Protein AF-E6LGF1-F1 (afdb_monomer_lite)

Organism: Enterococcus italicus (strain DSM 15952 / CCUG 50447 / LMG 22039 / TP 1.5) (NCBI:txid888064)

Sequence (124 aa):
MMKVVFQELMEQDVLYLLALLCLAMFVDLVSGIVAAKITHEFTSKIGINGILRKVSSLLLLLFFLPVSLLIPLKAGIGLLYAFYVSYLFMEIHSILENYQKMGFDTKRMKAFIKSIQDYLKKGR

Structure (mmCIF, N/CA/C/O backbone):
data_AF-E6LGF1-F1
#
_entry.id   AF-E6LGF1-F1
#
loop_
_atom_site.group_PDB
_atom_site.id
_atom_site.type_symbol
_atom_site.label_atom_id
_atom_site.label_alt_id
_atom_site.label_comp_id
_atom_site.label_asym_id
_atom_site.label_entity_id
_atom_site.label_seq_id
_atom_site.pdbx_PDB_ins_code
_atom_site.Cartn_x
_atom_site.Cartn_y
_atom_site.Cartn_z
_atom_site.occupancy
_atom_site.B_iso_or_equiv
_atom_site.auth_seq_id
_atom_site.auth_comp_id
_atom_site.auth_asym_id
_atom_site.auth_atom_id
_atom_site.pdbx_PDB_model_num
ATOM 1 N N . MET A 1 1 ? 0.391 0.133 31.150 1.00 60.25 1 MET A N 1
ATOM 2 C CA . MET A 1 1 ? -0.362 0.833 30.087 1.00 60.25 1 MET A CA 1
ATOM 3 C C . MET A 1 1 ? 0.161 0.491 28.693 1.00 60.25 1 MET A C 1
ATOM 5 O O . MET A 1 1 ? -0.529 -0.226 27.993 1.00 60.25 1 MET A O 1
ATOM 9 N N . MET A 1 2 ? 1.395 0.856 28.315 1.00 70.38 2 MET A N 1
ATOM 10 C CA . MET A 1 2 ? 1.934 0.576 26.965 1.00 70.38 2 MET A CA 1
ATOM 11 C C . MET A 1 2 ? 1.980 -0.919 26.578 1.00 70.38 2 MET A C 1
ATOM 13 O O . MET A 1 2 ? 1.653 -1.265 25.451 1.00 70.38 2 MET A O 1
ATOM 17 N N . LYS A 1 3 ? 2.303 -1.820 27.521 1.00 71.06 3 LYS A N 1
ATOM 18 C CA . LYS A 1 3 ? 2.244 -3.279 27.286 1.00 71.06 3 LYS A CA 1
ATOM 19 C C . LYS A 1 3 ? 0.821 -3.809 27.065 1.00 71.06 3 LYS A C 1
ATOM 21 O O . LYS A 1 3 ? 0.648 -4.736 26.292 1.00 71.06 3 LYS A O 1
ATOM 26 N N . VAL A 1 4 ? -0.172 -3.217 27.730 1.00 72.94 4 VAL A N 1
ATOM 27 C CA . VAL A 1 4 ? -1.583 -3.631 27.620 1.00 72.94 4 VAL A CA 1
ATOM 28 C C . VAL A 1 4 ? -2.129 -3.232 26.251 1.00 72.94 4 VAL A C 1
ATOM 30 O O . VAL A 1 4 ? -2.663 -4.072 25.545 1.00 72.94 4 VAL A O 1
ATOM 33 N N . VAL A 1 5 ? -1.856 -1.994 25.825 1.00 73.81 5 VAL A N 1
ATOM 34 C CA . VAL A 1 5 ? -2.204 -1.496 24.484 1.00 73.81 5 VAL A CA 1
ATOM 35 C C . VAL A 1 5 ? -1.559 -2.347 23.385 1.00 73.81 5 VAL A C 1
ATOM 37 O O . VAL A 1 5 ? -2.205 -2.684 22.399 1.00 73.81 5 VAL A O 1
ATOM 40 N N . PHE A 1 6 ? -0.286 -2.721 23.551 1.00 73.19 6 PHE A N 1
ATOM 41 C CA . PHE A 1 6 ? 0.399 -3.571 22.577 1.00 73.19 6 PHE A CA 1
ATOM 42 C C . PHE A 1 6 ? -0.220 -4.972 22.496 1.00 73.19 6 PHE A C 1
ATOM 44 O O . PHE A 1 6 ? -0.377 -5.504 21.404 1.00 73.19 6 PHE A O 1
ATOM 51 N N . GLN A 1 7 ? -0.614 -5.556 23.629 1.00 73.19 7 GLN A N 1
ATOM 52 C CA . GLN A 1 7 ? -1.288 -6.853 23.652 1.00 73.19 7 GLN A CA 1
ATOM 53 C C . GLN A 1 7 ? -2.654 -6.795 22.948 1.00 73.19 7 GLN A C 1
ATOM 55 O O . GLN A 1 7 ? -2.925 -7.620 22.083 1.00 73.19 7 GLN A O 1
ATOM 60 N N . GLU A 1 8 ? -3.461 -5.769 23.234 1.00 74.75 8 GLU A N 1
ATOM 61 C CA . GLU A 1 8 ? -4.763 -5.554 22.585 1.00 74.75 8 GLU A CA 1
ATOM 62 C C . GLU A 1 8 ? -4.652 -5.350 21.069 1.00 74.75 8 GLU A C 1
ATOM 64 O O . GLU A 1 8 ? -5.547 -5.758 20.333 1.00 74.75 8 GLU A O 1
ATOM 69 N N . LEU A 1 9 ? -3.561 -4.734 20.596 1.00 74.81 9 LEU A N 1
ATOM 70 C CA . LEU A 1 9 ? -3.247 -4.603 19.170 1.00 74.81 9 LEU A CA 1
ATOM 71 C C . LEU A 1 9 ? -2.938 -5.960 18.537 1.00 74.81 9 L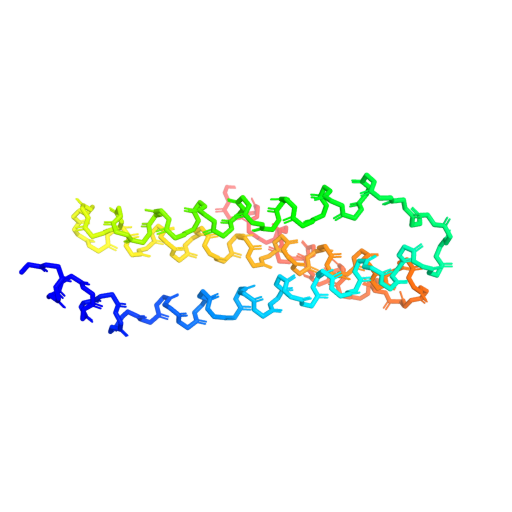EU A C 1
ATOM 73 O O . LEU A 1 9 ? -3.465 -6.259 17.470 1.00 74.81 9 LEU A O 1
ATOM 77 N N . MET A 1 10 ? -2.098 -6.769 19.191 1.00 73.44 10 MET A N 1
ATOM 78 C CA . MET A 1 10 ? -1.651 -8.074 18.686 1.00 73.44 10 MET A CA 1
ATOM 79 C C . MET A 1 10 ? -2.785 -9.100 18.565 1.00 73.44 10 MET A C 1
ATOM 81 O O . MET A 1 10 ? -2.681 -10.024 17.763 1.00 73.44 10 MET A O 1
ATOM 85 N N . GLU A 1 11 ? -3.865 -8.924 19.322 1.00 74.62 11 GLU A N 1
ATOM 86 C CA . GLU A 1 11 ? -5.069 -9.759 19.255 1.00 74.62 11 GLU A CA 1
ATOM 87 C C . GLU A 1 11 ? -6.038 -9.340 18.133 1.00 74.62 11 GLU A C 1
ATOM 89 O O . GLU A 1 11 ? -7.015 -10.041 17.874 1.00 74.62 11 GLU A O 1
ATOM 94 N N . GLN A 1 12 ? -5.796 -8.219 17.438 1.00 76.06 12 GLN A N 1
ATOM 95 C CA . GLN A 1 12 ? -6.683 -7.767 16.365 1.00 76.06 12 GLN A CA 1
ATOM 96 C C . GLN A 1 12 ? -6.439 -8.530 15.062 1.00 76.06 12 GLN A C 1
ATOM 98 O O . GLN A 1 12 ? -5.366 -8.439 14.459 1.00 76.06 12 GLN A O 1
ATOM 103 N N . ASP A 1 13 ? -7.503 -9.119 14.519 1.00 84.94 13 ASP A N 1
ATOM 104 C CA . ASP A 1 13 ? -7.499 -9.746 13.191 1.00 84.94 13 ASP A CA 1
ATOM 105 C C . ASP A 1 13 ? -7.049 -8.786 12.068 1.00 84.94 13 ASP A C 1
ATOM 107 O O . ASP A 1 13 ? -6.514 -9.201 11.037 1.00 84.94 13 ASP A O 1
ATOM 111 N N . VAL A 1 14 ? -7.199 -7.473 12.282 1.00 87.56 14 VAL A N 1
ATOM 112 C CA . VAL A 1 14 ? -6.786 -6.429 11.334 1.00 87.56 14 VAL A CA 1
ATOM 113 C C . VAL A 1 14 ? -5.273 -6.433 11.069 1.00 87.56 14 VAL A C 1
ATOM 115 O O . VAL A 1 14 ? -4.833 -5.971 10.015 1.00 87.56 14 VAL A O 1
ATOM 118 N N . LEU A 1 15 ? -4.464 -6.998 11.974 1.00 90.12 15 LEU A N 1
ATOM 119 C CA . LEU A 1 15 ? -3.026 -7.156 11.764 1.00 90.12 15 LEU A CA 1
ATOM 120 C C . LEU A 1 15 ? -2.695 -8.203 10.698 1.00 90.12 15 LEU A C 1
ATOM 122 O O . LEU A 1 15 ? -1.703 -8.035 9.990 1.00 90.12 15 LEU A O 1
ATOM 126 N N . TYR A 1 16 ? -3.527 -9.234 10.512 1.00 91.94 16 TYR A N 1
ATOM 127 C CA . TYR A 1 16 ? -3.354 -10.163 9.389 1.00 91.94 16 TYR A CA 1
ATOM 128 C C . TYR A 1 16 ? -3.551 -9.446 8.053 1.00 91.94 16 TYR A C 1
ATOM 130 O O . TYR A 1 16 ? -2.802 -9.675 7.101 1.00 91.94 16 TYR A O 1
ATOM 138 N N . LEU A 1 17 ? -4.513 -8.521 7.993 1.00 93.50 17 LEU A N 1
ATOM 139 C CA . LEU A 1 17 ? -4.726 -7.685 6.817 1.00 93.50 17 LEU A CA 1
ATOM 140 C C . LEU A 1 17 ? -3.560 -6.708 6.597 1.00 93.50 17 LEU A C 1
ATOM 142 O O . LEU A 1 17 ? -3.133 -6.528 5.458 1.00 93.50 17 LEU A O 1
ATOM 146 N N . LEU A 1 18 ? -2.998 -6.128 7.663 1.00 94.62 18 LEU A N 1
ATOM 147 C CA . LEU A 1 18 ? -1.781 -5.316 7.566 1.00 94.62 18 LEU A CA 1
ATOM 148 C C . LEU A 1 18 ? -0.589 -6.131 7.051 1.00 94.62 18 LEU A C 1
ATOM 150 O O . LEU A 1 18 ? 0.150 -5.653 6.197 1.00 94.62 18 LEU A O 1
ATOM 154 N N . ALA A 1 19 ? -0.412 -7.367 7.523 1.00 94.12 19 ALA A N 1
ATOM 155 C CA . ALA A 1 19 ? 0.650 -8.253 7.053 1.00 94.12 19 ALA A CA 1
ATOM 156 C C . ALA A 1 19 ? 0.492 -8.593 5.561 1.00 94.12 19 ALA A C 1
ATOM 158 O O . ALA A 1 19 ? 1.460 -8.508 4.801 1.00 94.12 19 ALA A O 1
ATOM 159 N N . LEU A 1 20 ? -0.733 -8.903 5.120 1.00 95.69 20 LEU A N 1
ATOM 160 C CA . LEU A 1 20 ? -1.054 -9.106 3.704 1.00 95.69 20 LEU A CA 1
ATOM 161 C C . LEU A 1 20 ? -0.763 -7.851 2.870 1.00 95.69 20 LEU A C 1
ATOM 163 O O . LEU A 1 20 ? -0.210 -7.944 1.775 1.00 95.69 20 LEU A O 1
ATOM 167 N N . LEU A 1 21 ? -1.100 -6.675 3.397 1.00 96.12 21 LEU A N 1
ATOM 168 C CA . LEU A 1 21 ? -0.823 -5.400 2.751 1.00 96.12 21 LEU A CA 1
ATOM 169 C C . LEU A 1 21 ? 0.682 -5.137 2.630 1.00 96.12 21 LEU A C 1
ATOM 171 O O . LEU A 1 21 ? 1.146 -4.789 1.549 1.00 96.12 21 LEU A O 1
ATOM 175 N N . CYS A 1 22 ? 1.461 -5.381 3.685 1.00 96.19 22 CYS A N 1
ATOM 176 C CA . CYS A 1 22 ? 2.922 -5.300 3.641 1.00 96.19 22 CYS A CA 1
ATOM 177 C C . CYS A 1 22 ? 3.512 -6.236 2.577 1.00 96.19 22 CYS A C 1
ATOM 179 O O . CYS A 1 22 ? 4.410 -5.836 1.833 1.00 96.19 22 CYS A O 1
ATOM 181 N N . LEU A 1 23 ? 2.986 -7.461 2.461 1.00 97.12 23 LEU A N 1
ATOM 182 C CA . LEU A 1 23 ? 3.395 -8.401 1.419 1.00 97.12 23 LEU A CA 1
ATOM 183 C C . LEU A 1 23 ? 3.070 -7.863 0.017 1.00 97.12 23 LEU A C 1
ATOM 185 O O . LEU A 1 23 ? 3.935 -7.886 -0.857 1.00 97.12 23 LEU A O 1
ATOM 189 N N . ALA A 1 24 ? 1.864 -7.329 -0.196 1.00 96.94 24 ALA A N 1
ATOM 190 C CA . ALA A 1 24 ? 1.481 -6.716 -1.468 1.00 96.94 24 ALA A CA 1
ATOM 191 C C . ALA A 1 24 ? 2.389 -5.524 -1.820 1.00 96.94 24 ALA A C 1
ATOM 193 O O . ALA A 1 24 ? 2.900 -5.448 -2.933 1.00 96.94 24 ALA A O 1
ATOM 194 N N . MET A 1 25 ? 2.682 -4.648 -0.857 1.00 96.38 25 MET A N 1
ATOM 195 C CA . MET A 1 25 ? 3.594 -3.514 -1.040 1.00 96.38 25 MET A CA 1
ATOM 196 C C . MET A 1 25 ? 5.014 -3.954 -1.408 1.00 96.38 25 MET A C 1
ATOM 198 O O . MET A 1 25 ? 5.671 -3.303 -2.224 1.00 96.38 25 MET A O 1
ATOM 202 N N . PHE A 1 26 ? 5.493 -5.057 -0.826 1.00 95.62 26 PHE A N 1
ATOM 203 C CA . PHE A 1 26 ? 6.788 -5.638 -1.167 1.00 95.62 26 PHE A CA 1
ATOM 204 C C . PHE A 1 26 ? 6.802 -6.176 -2.603 1.00 95.62 26 PHE A C 1
ATOM 206 O O . PHE A 1 26 ? 7.718 -5.868 -3.368 1.00 95.62 26 PHE A O 1
ATOM 213 N N . VAL A 1 27 ? 5.761 -6.915 -3.002 1.00 96.69 27 VAL A N 1
ATOM 214 C CA . VAL A 1 27 ? 5.598 -7.394 -4.384 1.00 96.69 27 VAL A CA 1
ATOM 215 C C . VAL A 1 27 ? 5.499 -6.221 -5.365 1.00 96.69 27 VAL A C 1
ATOM 217 O O . VAL A 1 27 ? 6.124 -6.263 -6.426 1.00 96.69 27 VAL A O 1
ATOM 220 N N . ASP A 1 28 ? 4.786 -5.146 -5.020 1.00 96.00 28 ASP A N 1
ATOM 221 C CA . ASP A 1 28 ? 4.718 -3.934 -5.844 1.00 96.00 28 ASP A CA 1
ATOM 222 C C . ASP A 1 28 ? 6.090 -3.281 -6.013 1.00 96.00 28 ASP A C 1
ATOM 224 O O . ASP A 1 28 ? 6.471 -2.922 -7.123 1.00 96.00 28 ASP A O 1
ATOM 228 N N . LEU A 1 29 ? 6.870 -3.166 -4.935 1.00 94.38 29 LEU A N 1
ATOM 229 C CA . LEU A 1 29 ? 8.206 -2.581 -5.000 1.00 94.38 29 LEU A CA 1
ATOM 230 C C . LEU A 1 29 ? 9.134 -3.403 -5.904 1.00 94.38 29 LEU A C 1
ATOM 232 O O . LEU A 1 29 ? 9.792 -2.848 -6.786 1.00 94.38 29 LEU A O 1
ATOM 236 N N . VAL A 1 30 ? 9.172 -4.724 -5.709 1.00 94.62 30 VAL A N 1
ATOM 237 C CA . VAL A 1 30 ? 10.002 -5.626 -6.518 1.00 94.62 30 VAL A CA 1
ATOM 238 C C . VAL A 1 30 ? 9.562 -5.588 -7.980 1.00 94.62 30 VAL A C 1
ATOM 240 O O . VAL A 1 30 ? 10.397 -5.405 -8.869 1.00 94.62 30 VAL A O 1
ATOM 243 N N . SER A 1 31 ? 8.257 -5.701 -8.241 1.00 94.69 31 SER A N 1
ATOM 244 C CA . SER A 1 31 ? 7.723 -5.652 -9.603 1.00 94.69 31 SER A CA 1
ATOM 245 C C . SER A 1 31 ? 7.966 -4.294 -10.267 1.00 94.69 31 SER A C 1
ATOM 247 O O . SER A 1 31 ? 8.342 -4.255 -11.434 1.00 94.69 31 SER A O 1
ATOM 249 N N . GLY A 1 32 ? 7.867 -3.183 -9.539 1.00 93.50 32 GLY A N 1
ATOM 250 C CA . GLY A 1 32 ? 8.160 -1.846 -10.056 1.00 93.50 32 GLY A CA 1
ATOM 251 C C . GLY A 1 32 ? 9.622 -1.674 -10.462 1.00 93.50 32 GLY A C 1
ATOM 252 O O . GLY A 1 32 ? 9.907 -1.133 -11.531 1.00 93.50 32 GLY A O 1
ATOM 253 N N . ILE A 1 33 ? 10.558 -2.194 -9.660 1.00 92.31 33 ILE A N 1
ATOM 254 C CA . ILE A 1 33 ? 11.992 -2.179 -9.992 1.00 92.31 33 ILE A CA 1
ATOM 255 C C . ILE A 1 33 ? 12.266 -3.025 -11.238 1.00 92.31 33 ILE A C 1
ATOM 257 O O . ILE A 1 33 ? 12.989 -2.584 -12.132 1.00 92.31 33 ILE A O 1
ATOM 261 N N . VAL A 1 34 ? 11.699 -4.231 -11.317 1.00 93.25 34 VAL A N 1
ATOM 262 C CA . VAL A 1 34 ? 11.870 -5.116 -12.480 1.00 93.25 34 VAL A CA 1
ATOM 263 C C . VAL A 1 34 ? 11.270 -4.486 -13.739 1.00 93.25 34 VAL A C 1
ATOM 265 O O . VAL A 1 34 ? 11.930 -4.458 -14.774 1.00 93.25 34 VAL A O 1
ATOM 268 N N . ALA A 1 35 ? 10.067 -3.915 -13.647 1.00 93.88 35 ALA A N 1
ATOM 269 C CA . ALA A 1 35 ? 9.402 -3.255 -14.763 1.00 93.88 35 ALA A CA 1
ATOM 270 C C . ALA A 1 35 ? 10.234 -2.081 -15.289 1.00 93.88 35 ALA A C 1
ATOM 272 O O . ALA A 1 35 ? 10.495 -2.016 -16.483 1.00 93.88 35 ALA A O 1
ATOM 273 N N . ALA A 1 36 ? 10.726 -1.211 -14.402 1.00 92.31 36 ALA A N 1
ATOM 274 C CA . ALA A 1 36 ? 11.567 -0.076 -14.780 1.00 92.31 36 ALA A CA 1
ATOM 275 C C . ALA A 1 36 ? 12.911 -0.496 -15.403 1.00 92.31 36 ALA A C 1
ATOM 277 O O . ALA A 1 36 ? 13.449 0.219 -16.248 1.00 92.31 36 ALA A O 1
ATOM 278 N N . LYS A 1 37 ? 13.462 -1.655 -15.010 1.00 91.06 37 LYS A N 1
ATOM 279 C CA . LYS A 1 37 ? 14.646 -2.231 -15.667 1.00 91.06 37 LYS A CA 1
ATOM 280 C C . LYS A 1 37 ? 14.329 -2.727 -17.078 1.00 91.06 37 LYS A C 1
ATOM 282 O O . LYS A 1 37 ? 15.120 -2.473 -17.978 1.00 91.06 37 LYS A O 1
ATOM 287 N N . ILE A 1 38 ? 13.193 -3.400 -17.268 1.00 92.00 38 ILE A N 1
ATOM 288 C CA . ILE A 1 38 ? 12.756 -3.920 -18.575 1.00 92.00 38 ILE A CA 1
ATOM 289 C C . ILE A 1 38 ? 12.404 -2.781 -19.538 1.00 92.00 38 ILE A C 1
ATOM 291 O O . ILE A 1 38 ? 12.754 -2.848 -20.711 1.00 92.00 38 ILE A O 1
ATOM 295 N N . THR A 1 39 ? 11.757 -1.717 -19.058 1.00 91.69 39 THR A N 1
ATOM 296 C CA . THR A 1 39 ? 11.387 -0.560 -19.889 1.00 91.69 39 THR A CA 1
ATOM 297 C C . THR A 1 39 ? 12.522 0.450 -20.080 1.00 91.69 39 THR A C 1
ATOM 299 O O . THR A 1 39 ? 12.323 1.454 -20.754 1.00 91.69 39 THR A O 1
ATOM 302 N N . HIS A 1 40 ? 13.709 0.212 -19.505 1.00 88.38 40 HIS A N 1
ATOM 303 C CA . HIS A 1 40 ? 14.844 1.148 -19.486 1.00 88.38 40 HIS A CA 1
ATOM 304 C C . HIS A 1 40 ? 14.529 2.534 -18.878 1.00 88.38 40 HIS A C 1
ATOM 306 O O . HIS A 1 40 ? 15.251 3.501 -19.105 1.00 88.38 40 HIS A O 1
ATOM 312 N N . GLU A 1 41 ? 13.489 2.629 -18.045 1.00 84.31 41 GLU A N 1
ATOM 313 C CA . GLU A 1 41 ? 13.055 3.865 -17.374 1.00 84.31 41 GLU A CA 1
ATOM 314 C C . GLU A 1 41 ? 13.627 4.007 -15.952 1.00 84.31 41 GLU A C 1
ATOM 316 O O . GLU A 1 41 ? 13.234 4.898 -15.196 1.00 84.31 41 GLU A O 1
ATOM 321 N N . PHE A 1 42 ? 14.533 3.120 -15.531 1.00 84.94 42 PHE A N 1
ATOM 322 C CA . PHE A 1 42 ? 15.046 3.140 -14.165 1.00 84.94 42 PHE A CA 1
ATOM 323 C C . PHE A 1 42 ? 15.923 4.373 -13.904 1.00 84.94 42 PHE A C 1
ATOM 325 O O . PHE A 1 42 ? 17.081 4.443 -14.309 1.00 84.94 42 PHE A O 1
ATOM 332 N N . THR A 1 43 ? 15.374 5.335 -13.160 1.00 87.31 43 THR A N 1
ATOM 333 C CA . THR A 1 43 ? 16.112 6.487 -12.627 1.00 87.31 43 THR A CA 1
ATOM 334 C C . THR A 1 43 ? 16.082 6.477 -11.103 1.00 87.31 43 THR A C 1
ATOM 336 O O . THR A 1 43 ? 15.101 6.042 -10.493 1.00 87.31 43 THR A O 1
ATOM 339 N N . SER A 1 44 ? 17.117 7.028 -10.461 1.00 83.88 44 SER A N 1
ATOM 340 C CA . SER A 1 44 ? 17.159 7.140 -8.995 1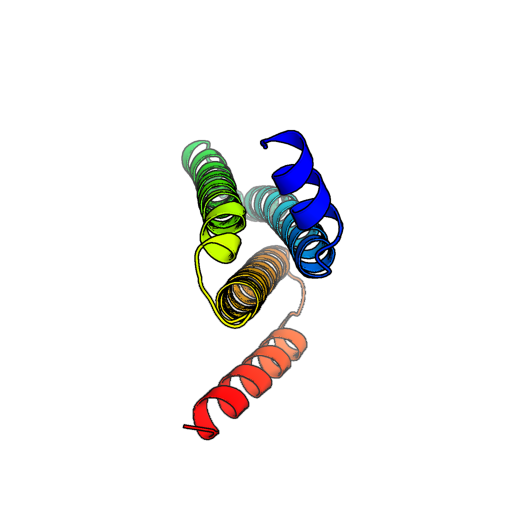.00 83.88 44 SER A CA 1
ATOM 341 C C . SER A 1 44 ? 15.965 7.913 -8.426 1.00 83.88 44 SER A C 1
ATOM 343 O O . SER A 1 44 ? 15.473 7.569 -7.356 1.00 83.88 44 SER A O 1
ATOM 345 N N . LYS A 1 45 ? 15.446 8.915 -9.153 1.00 88.25 45 LYS A N 1
ATOM 346 C CA . LYS A 1 45 ? 14.245 9.666 -8.748 1.00 88.25 45 LYS A CA 1
ATOM 347 C C . LYS A 1 45 ? 13.003 8.773 -8.718 1.00 88.25 45 LYS A C 1
ATOM 349 O O . LYS A 1 45 ? 12.249 8.823 -7.754 1.00 88.25 45 LYS A O 1
ATOM 354 N N . ILE A 1 46 ? 12.811 7.934 -9.739 1.00 85.06 46 ILE A N 1
ATOM 355 C CA . ILE A 1 46 ? 11.683 6.992 -9.799 1.00 85.06 46 ILE A CA 1
ATOM 356 C C . ILE A 1 46 ? 11.797 5.949 -8.681 1.00 85.06 46 ILE A C 1
ATOM 358 O O . ILE A 1 46 ? 10.817 5.700 -7.982 1.00 85.06 46 ILE A O 1
ATOM 362 N N . GLY A 1 47 ? 12.996 5.399 -8.457 1.00 86.19 47 GLY A N 1
ATOM 363 C CA . GLY A 1 47 ? 13.242 4.434 -7.382 1.00 86.19 47 GLY A CA 1
ATOM 364 C C . GLY A 1 47 ? 12.956 5.003 -5.988 1.00 86.19 47 GLY A C 1
ATOM 365 O O . GLY A 1 47 ? 12.1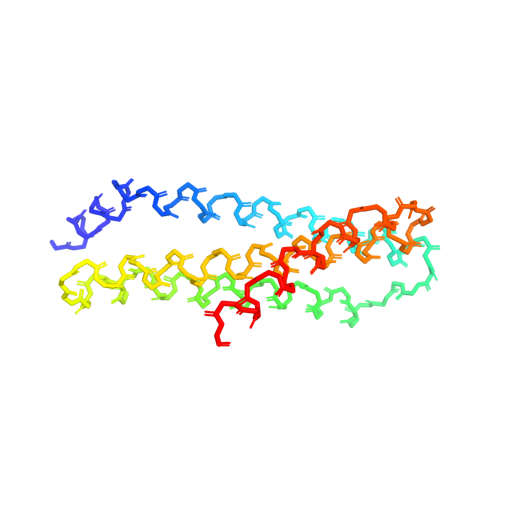86 4.416 -5.227 1.00 86.19 47 GLY A O 1
ATOM 366 N N . ILE A 1 48 ? 13.517 6.176 -5.669 1.00 89.56 48 ILE A N 1
ATOM 367 C CA . ILE A 1 48 ? 13.317 6.835 -4.368 1.00 89.56 48 ILE A CA 1
ATOM 368 C C . ILE A 1 48 ? 11.850 7.223 -4.170 1.00 89.56 48 ILE A C 1
ATOM 370 O O . ILE A 1 48 ? 11.306 6.968 -3.099 1.00 89.56 48 ILE A O 1
ATOM 374 N N . ASN A 1 49 ? 11.182 7.773 -5.188 1.00 90.50 49 ASN A N 1
ATOM 375 C CA . ASN A 1 49 ? 9.762 8.121 -5.088 1.00 90.50 49 ASN A CA 1
ATOM 376 C C . ASN A 1 49 ? 8.887 6.886 -4.843 1.00 90.50 49 ASN A C 1
ATOM 378 O O . ASN A 1 49 ? 7.943 6.949 -4.056 1.00 90.50 49 ASN A O 1
ATOM 382 N N . GLY A 1 50 ? 9.218 5.758 -5.481 1.00 88.62 50 GLY A N 1
ATOM 383 C CA . GLY A 1 50 ? 8.555 4.480 -5.244 1.00 88.62 50 GLY A CA 1
ATOM 384 C C . GLY A 1 50 ? 8.666 4.049 -3.784 1.00 88.62 50 GLY A C 1
ATOM 385 O O . GLY A 1 50 ? 7.648 3.788 -3.147 1.00 88.62 50 GLY A O 1
ATOM 386 N N . ILE A 1 51 ? 9.882 4.050 -3.230 1.00 92.88 51 ILE A N 1
ATOM 387 C CA . ILE A 1 51 ? 10.132 3.686 -1.826 1.00 92.88 51 ILE A CA 1
ATOM 388 C C . ILE A 1 51 ? 9.447 4.667 -0.872 1.00 92.88 51 ILE A C 1
ATOM 390 O O . ILE A 1 51 ? 8.756 4.237 0.049 1.00 92.88 51 ILE A O 1
ATOM 394 N N . LEU A 1 52 ? 9.584 5.975 -1.103 1.00 93.69 52 LEU A N 1
ATOM 395 C CA . LEU A 1 52 ? 8.995 7.001 -0.247 1.00 93.69 52 LEU A CA 1
ATOM 396 C C . LEU A 1 52 ? 7.471 6.861 -0.193 1.00 93.69 52 LEU A C 1
ATOM 398 O O . LEU A 1 52 ? 6.906 6.872 0.894 1.00 93.69 52 LEU A O 1
ATOM 402 N N . ARG A 1 53 ? 6.811 6.603 -1.332 1.00 92.19 53 ARG A N 1
ATOM 403 C CA . ARG A 1 53 ? 5.367 6.313 -1.387 1.00 92.19 53 ARG A CA 1
ATOM 404 C C . ARG A 1 53 ? 4.981 5.139 -0.478 1.00 92.19 53 ARG A C 1
ATOM 406 O O . ARG A 1 53 ? 3.962 5.215 0.212 1.00 92.19 53 ARG A O 1
ATOM 413 N N . LYS A 1 54 ? 5.781 4.065 -0.457 1.00 93.81 54 LYS A N 1
ATOM 414 C CA . LYS A 1 54 ? 5.536 2.889 0.398 1.00 93.81 54 LYS A CA 1
ATOM 415 C C . LYS A 1 54 ? 5.754 3.200 1.871 1.00 93.81 54 LYS A C 1
ATOM 417 O O . LYS A 1 54 ? 4.887 2.895 2.683 1.00 93.81 54 LYS A O 1
ATOM 422 N N . VAL A 1 55 ? 6.858 3.859 2.209 1.00 94.44 55 VAL A N 1
ATOM 423 C CA . VAL A 1 55 ? 7.166 4.243 3.593 1.00 94.44 55 VAL A CA 1
ATOM 424 C C . VAL A 1 55 ? 6.107 5.201 4.136 1.00 94.44 55 VAL A C 1
ATOM 426 O O . VAL A 1 55 ? 5.587 4.968 5.221 1.00 94.44 55 VAL A O 1
ATOM 429 N N . SER A 1 56 ? 5.710 6.223 3.373 1.00 95.06 56 SER A N 1
ATOM 430 C CA . SER A 1 56 ? 4.644 7.151 3.768 1.00 95.06 56 SER A CA 1
ATOM 431 C C . SER A 1 56 ? 3.312 6.439 3.999 1.00 95.06 56 SER A C 1
ATOM 433 O O . SER A 1 56 ? 2.629 6.734 4.977 1.00 95.06 56 SER A O 1
ATOM 435 N N . SER A 1 57 ? 2.961 5.476 3.141 1.00 94.19 57 SER A N 1
ATOM 436 C CA . SER A 1 57 ? 1.740 4.681 3.317 1.00 94.19 57 SER A CA 1
ATOM 437 C C . SER A 1 57 ? 1.812 3.832 4.589 1.00 94.19 57 SER A C 1
ATOM 439 O O . SER A 1 57 ? 0.894 3.879 5.397 1.00 94.19 57 SER A O 1
ATOM 441 N N . LEU A 1 58 ? 2.925 3.131 4.835 1.00 94.56 58 LEU A N 1
ATOM 442 C CA . LEU A 1 58 ? 3.114 2.346 6.062 1.00 94.56 58 LEU A CA 1
ATOM 443 C C . LEU A 1 58 ? 3.055 3.208 7.325 1.00 94.56 58 LEU A C 1
ATOM 445 O O . LEU A 1 58 ? 2.382 2.834 8.280 1.00 94.56 58 LEU A O 1
ATOM 449 N N . LEU A 1 59 ? 3.710 4.371 7.329 1.00 95.50 59 LEU A N 1
ATOM 450 C CA . LEU A 1 59 ? 3.667 5.295 8.464 1.00 95.50 59 LEU A CA 1
ATOM 451 C C . LEU A 1 59 ? 2.237 5.752 8.760 1.00 95.50 59 LEU A C 1
ATOM 453 O O . LEU A 1 59 ? 1.834 5.766 9.921 1.00 95.50 59 LEU A O 1
ATOM 457 N N . LEU A 1 60 ? 1.456 6.066 7.723 1.00 94.94 60 LEU A N 1
ATOM 458 C CA . LEU A 1 60 ? 0.055 6.445 7.881 1.00 94.94 60 LEU A CA 1
ATOM 459 C C . LEU A 1 60 ? -0.778 5.301 8.480 1.00 94.94 60 LEU A C 1
ATOM 461 O O . LEU A 1 60 ? -1.554 5.515 9.408 1.00 94.94 60 LEU A O 1
ATOM 465 N N . LEU A 1 61 ? -0.601 4.075 7.986 1.00 93.69 61 LEU A N 1
ATOM 466 C CA . LEU A 1 61 ? -1.365 2.909 8.443 1.00 93.69 61 LEU A CA 1
ATOM 467 C C . LEU A 1 61 ? -1.008 2.501 9.876 1.00 93.69 61 LEU A C 1
ATOM 469 O O . LEU A 1 61 ? -1.900 2.135 10.644 1.00 93.69 61 LEU A O 1
ATOM 473 N N . LEU A 1 62 ? 0.274 2.597 10.242 1.00 92.94 62 LEU A N 1
ATOM 474 C CA . LEU A 1 62 ? 0.752 2.369 11.605 1.00 92.94 62 LEU A CA 1
ATOM 475 C C . LEU A 1 62 ? 0.294 3.472 12.560 1.00 92.94 62 LEU A C 1
ATOM 477 O O . LEU A 1 62 ? -0.004 3.182 13.713 1.00 92.94 62 LEU A O 1
ATOM 481 N N . PHE A 1 63 ? 0.191 4.718 12.094 1.00 92.19 63 PHE A N 1
ATOM 482 C CA . PHE A 1 63 ? -0.354 5.817 12.889 1.00 92.19 63 PHE A CA 1
ATOM 483 C C . PHE A 1 63 ? -1.830 5.591 13.237 1.00 92.19 63 PHE A C 1
ATOM 485 O O . PHE A 1 63 ? -2.246 5.855 14.364 1.00 92.19 63 PHE A O 1
ATOM 492 N N . PHE A 1 64 ? -2.622 5.048 12.308 1.00 91.75 64 PHE A N 1
ATOM 493 C CA . PHE A 1 64 ? -4.039 4.795 12.563 1.00 91.75 64 PHE A CA 1
ATOM 494 C C . PHE A 1 64 ? -4.316 3.589 13.475 1.00 91.75 64 PHE A C 1
ATOM 496 O O . PHE A 1 64 ? -5.407 3.520 14.039 1.00 91.75 64 PHE A O 1
ATOM 503 N N . LEU A 1 65 ? -3.357 2.677 13.684 1.00 90.88 65 LEU A N 1
ATOM 504 C CA . LEU A 1 65 ? -3.512 1.546 14.614 1.00 90.88 65 LEU A CA 1
ATOM 505 C C . LEU A 1 65 ? -3.868 1.989 16.042 1.00 90.88 65 LEU A C 1
ATOM 507 O O . LEU A 1 65 ? -4.945 1.625 16.513 1.00 90.88 65 LEU A O 1
ATOM 511 N N . PRO A 1 66 ? -3.049 2.801 16.737 1.00 88.38 66 PRO A N 1
ATOM 512 C CA . PRO A 1 66 ? -3.401 3.288 18.067 1.00 88.38 66 PRO A CA 1
ATOM 513 C C . PRO A 1 66 ? -4.592 4.254 18.042 1.00 88.38 66 PRO A C 1
ATOM 515 O O . PRO A 1 66 ? -5.383 4.258 18.979 1.00 88.38 66 PRO A O 1
ATOM 518 N N . VAL A 1 67 ? -4.771 5.037 16.968 1.00 89.12 67 VAL A N 1
ATOM 519 C CA . VAL A 1 67 ? -5.929 5.941 16.821 1.00 89.12 67 VAL A CA 1
ATOM 520 C C . VAL A 1 67 ? -7.242 5.159 16.799 1.00 89.12 67 VAL A C 1
ATOM 522 O O . VAL A 1 67 ? -8.234 5.619 17.357 1.00 89.12 67 VAL A O 1
ATOM 525 N N . SER A 1 68 ? -7.253 3.960 16.215 1.00 89.44 68 SER A N 1
ATOM 526 C CA . SER A 1 68 ? -8.448 3.115 16.161 1.00 89.44 68 SER A CA 1
ATOM 527 C C . SER A 1 68 ? -8.983 2.735 17.544 1.00 89.44 68 SER A C 1
ATOM 529 O O . SER A 1 68 ? -10.196 2.642 17.718 1.00 89.44 68 SER A O 1
ATOM 531 N N . LEU A 1 69 ? -8.098 2.589 18.535 1.00 86.62 69 LEU A N 1
ATOM 532 C CA . LEU A 1 69 ? -8.460 2.253 19.913 1.00 86.62 69 LEU A CA 1
ATOM 533 C C . LEU A 1 69 ? -9.112 3.431 20.648 1.00 86.62 69 LEU A C 1
ATOM 535 O O . LEU A 1 69 ? -9.826 3.232 21.625 1.00 86.62 69 LEU A O 1
ATOM 539 N N . LEU A 1 70 ? -8.887 4.661 20.173 1.00 88.69 70 LEU A N 1
ATOM 540 C CA . LEU A 1 70 ? -9.493 5.870 20.735 1.00 88.69 70 LEU A CA 1
ATOM 541 C C . LEU A 1 70 ? -10.934 6.080 20.250 1.00 88.69 70 LEU A C 1
ATOM 543 O O . LEU A 1 70 ? -11.664 6.889 20.822 1.00 88.69 70 LEU A O 1
ATOM 547 N N . ILE A 1 71 ? -11.346 5.380 19.189 1.00 88.56 71 ILE A N 1
ATOM 548 C CA . ILE A 1 71 ? -12.669 5.533 18.585 1.00 88.56 71 ILE A CA 1
ATOM 549 C C . ILE A 1 71 ? -13.633 4.516 19.222 1.00 88.56 71 ILE A C 1
ATOM 551 O O . ILE A 1 71 ? -13.396 3.307 19.139 1.00 88.56 71 ILE A O 1
ATOM 555 N N . PRO A 1 72 ? -14.751 4.967 19.821 1.00 86.69 72 PRO A N 1
ATOM 556 C CA . PRO A 1 72 ? -15.678 4.087 20.526 1.00 86.69 72 PRO A CA 1
ATOM 557 C C . PRO A 1 72 ? -16.442 3.133 19.587 1.00 86.69 72 PRO A C 1
ATOM 559 O O . PRO A 1 72 ? -16.452 3.279 18.364 1.00 86.69 72 PRO A O 1
ATOM 562 N N . LEU A 1 73 ? -17.134 2.154 20.186 1.00 76.31 73 LEU A N 1
ATOM 563 C CA . LEU A 1 73 ? -18.109 1.270 19.519 1.00 76.31 73 LEU A CA 1
ATOM 564 C C . LEU A 1 73 ? -17.551 0.397 18.376 1.00 76.31 73 LEU A C 1
ATOM 566 O O . LEU A 1 73 ? -18.228 0.190 17.374 1.00 76.31 73 LEU A O 1
ATOM 570 N N . LYS A 1 74 ? -16.318 -0.120 18.496 1.00 81.69 74 LYS A N 1
ATOM 571 C CA . LYS A 1 74 ? -15.612 -0.896 17.442 1.00 81.69 74 LYS A CA 1
ATOM 572 C C . LYS A 1 74 ? -15.494 -0.174 16.083 1.00 81.69 74 LYS A C 1
ATOM 574 O O . LYS A 1 74 ? -14.949 -0.744 15.137 1.00 81.69 74 LYS A O 1
ATOM 579 N N . ALA A 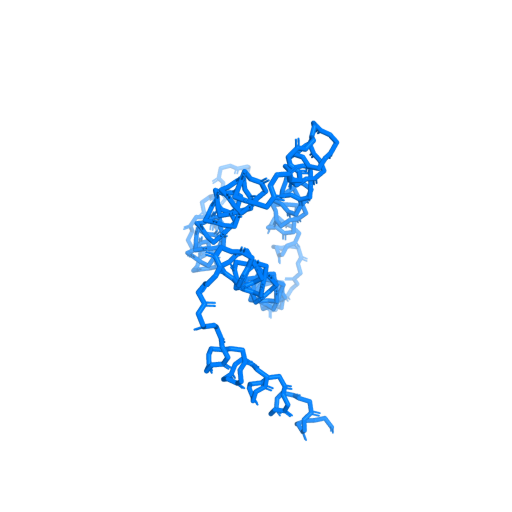1 75 ? -15.938 1.080 15.978 1.00 88.62 75 ALA A N 1
ATOM 580 C CA . ALA A 1 75 ? -15.942 1.839 14.735 1.00 88.62 75 ALA A CA 1
ATOM 581 C C . ALA A 1 75 ? -14.515 2.139 14.259 1.00 88.62 75 ALA A C 1
ATOM 583 O O . ALA A 1 75 ? -14.264 2.125 13.057 1.00 88.62 75 ALA A O 1
ATOM 584 N N . GLY A 1 76 ? -13.562 2.318 15.181 1.00 88.94 76 GLY A N 1
ATOM 585 C CA . GLY A 1 76 ? -12.149 2.477 14.837 1.00 88.94 76 GLY A CA 1
ATOM 586 C C . GLY A 1 76 ? -11.557 1.257 14.132 1.00 88.94 76 GLY A C 1
ATOM 587 O O . GLY A 1 76 ? -10.863 1.410 13.130 1.00 88.94 76 GLY A O 1
ATOM 588 N N . ILE A 1 77 ? -11.884 0.047 14.597 1.00 88.69 77 ILE A N 1
ATOM 589 C CA . ILE A 1 77 ? -11.454 -1.201 13.946 1.00 88.69 77 ILE A CA 1
ATOM 590 C C . ILE A 1 77 ? -12.111 -1.325 12.565 1.00 88.69 77 ILE A C 1
ATOM 592 O O . ILE A 1 77 ? -11.434 -1.628 11.586 1.00 88.69 77 ILE A O 1
ATOM 596 N N . GLY A 1 78 ? -13.410 -1.025 12.453 1.00 90.56 78 GLY A N 1
ATOM 597 C CA . GLY A 1 78 ? -14.104 -0.994 11.159 1.00 90.56 78 GLY A CA 1
ATOM 598 C C . GLY A 1 78 ? -13.472 -0.010 10.165 1.00 90.56 78 GLY A C 1
ATOM 599 O O . GLY A 1 78 ? -13.296 -0.335 8.991 1.00 90.56 78 GLY A O 1
ATOM 600 N N . LEU A 1 79 ? -13.062 1.167 10.643 1.00 91.19 79 LEU A N 1
ATOM 601 C CA . LEU A 1 79 ? -12.375 2.174 9.839 1.00 91.19 79 LEU A CA 1
ATOM 602 C C . LEU A 1 79 ? -10.984 1.701 9.390 1.00 91.19 79 LEU A C 1
ATOM 604 O O . LEU A 1 79 ? -10.617 1.920 8.236 1.00 91.19 79 LEU A O 1
ATOM 608 N N . LEU A 1 80 ? -10.232 1.005 10.253 1.00 93.06 80 LEU A N 1
ATOM 609 C CA . LEU A 1 80 ? -8.961 0.383 9.865 1.00 93.06 80 LEU A CA 1
ATOM 610 C C . LEU A 1 80 ? -9.148 -0.642 8.750 1.00 93.06 80 LEU A C 1
ATOM 612 O O . LEU A 1 80 ? -8.412 -0.597 7.768 1.00 93.06 80 LEU A O 1
ATOM 616 N N . TYR A 1 81 ? -10.148 -1.520 8.857 1.00 93.00 81 TYR A N 1
ATOM 617 C CA . TYR A 1 81 ? -10.465 -2.467 7.788 1.00 93.00 81 TYR A CA 1
ATOM 618 C C . TYR A 1 81 ? -10.752 -1.750 6.468 1.00 93.00 81 TYR A C 1
ATOM 620 O O . TYR A 1 81 ? -10.183 -2.111 5.438 1.00 93.00 81 TYR A O 1
ATOM 628 N N . ALA A 1 82 ? -11.579 -0.701 6.496 1.00 92.75 82 ALA A N 1
ATOM 629 C CA . ALA A 1 82 ? -11.891 0.083 5.307 1.00 92.75 82 ALA A CA 1
ATOM 630 C C . ALA A 1 82 ? -10.634 0.714 4.683 1.00 92.75 82 ALA A C 1
ATOM 632 O O . ALA A 1 82 ? -10.432 0.613 3.469 1.00 92.75 82 ALA A O 1
ATOM 633 N N . PHE A 1 83 ? -9.757 1.310 5.497 1.00 93.31 83 PHE A N 1
ATOM 634 C CA . PHE A 1 83 ? -8.494 1.867 5.017 1.00 93.31 83 PHE A CA 1
ATOM 635 C C . PHE A 1 83 ? -7.580 0.788 4.440 1.00 93.31 83 PHE A C 1
ATOM 637 O O . PHE A 1 83 ? -7.076 0.945 3.331 1.00 93.31 83 PHE A O 1
ATOM 644 N N . TYR A 1 84 ? -7.383 -0.316 5.156 1.00 95.38 84 TYR A N 1
ATOM 645 C CA . TYR A 1 84 ? -6.421 -1.348 4.776 1.00 95.38 84 TYR A CA 1
ATOM 646 C C . TYR A 1 84 ? -6.858 -2.083 3.509 1.00 95.38 84 TYR A C 1
ATOM 648 O O . TYR A 1 84 ? -6.036 -2.293 2.622 1.00 95.38 84 TYR A O 1
ATOM 656 N N . VAL A 1 85 ? -8.151 -2.398 3.367 1.00 93.88 85 VAL A N 1
ATOM 657 C CA . VAL A 1 85 ? -8.707 -2.967 2.128 1.00 93.88 85 VAL A CA 1
ATOM 658 C C . VAL A 1 85 ? -8.558 -1.987 0.963 1.00 93.88 85 VAL A C 1
ATOM 660 O O . VAL A 1 85 ? -8.165 -2.394 -0.130 1.00 93.88 85 VAL A O 1
ATOM 663 N N . SER A 1 86 ? -8.818 -0.695 1.184 1.00 93.06 86 SER A N 1
ATOM 664 C CA . SER A 1 86 ? -8.665 0.329 0.140 1.00 93.06 86 SER A CA 1
ATOM 665 C C . SER A 1 86 ? -7.214 0.450 -0.326 1.00 93.06 86 SER A C 1
ATOM 667 O O . SER A 1 86 ? -6.946 0.466 -1.528 1.00 93.06 86 SER A O 1
ATOM 669 N N . TYR A 1 87 ? -6.267 0.469 0.614 1.00 95.19 87 TYR A N 1
ATOM 670 C CA . TYR A 1 87 ? -4.841 0.476 0.301 1.00 95.19 87 TYR A CA 1
ATOM 671 C C . TYR A 1 87 ? -4.410 -0.810 -0.407 1.00 95.19 87 TYR A C 1
ATOM 673 O O . TYR A 1 87 ? -3.718 -0.737 -1.418 1.00 95.19 87 TYR A O 1
ATOM 681 N N . LEU A 1 88 ? -4.871 -1.978 0.046 1.00 95.19 88 LEU A N 1
ATOM 682 C CA . LEU A 1 88 ? -4.575 -3.260 -0.601 1.00 95.19 88 LEU A CA 1
ATOM 683 C C . LEU A 1 88 ? -5.042 -3.271 -2.055 1.00 95.19 88 LEU A C 1
ATOM 685 O O . LEU A 1 88 ? -4.323 -3.720 -2.943 1.00 95.19 88 LEU A O 1
ATOM 689 N N . PHE A 1 89 ? -6.223 -2.721 -2.313 1.00 93.56 89 PHE A N 1
ATOM 690 C CA . PHE A 1 89 ? -6.745 -2.590 -3.661 1.00 93.56 89 PHE A CA 1
ATOM 691 C C . PHE A 1 89 ? -5.859 -1.690 -4.546 1.00 93.56 89 PHE A C 1
ATOM 693 O O . PHE A 1 89 ? -5.592 -2.029 -5.702 1.00 93.56 89 PHE A O 1
ATOM 700 N N . MET A 1 90 ? -5.356 -0.571 -4.012 1.00 92.81 90 MET A N 1
ATOM 701 C CA . MET A 1 90 ? -4.404 0.295 -4.724 1.00 92.81 90 MET A CA 1
ATOM 702 C C . MET A 1 90 ? -3.080 -0.421 -5.022 1.00 92.81 90 MET A C 1
ATOM 704 O O . MET A 1 90 ? -2.533 -0.272 -6.115 1.00 92.81 90 MET A O 1
ATOM 708 N N . GLU A 1 91 ? -2.584 -1.224 -4.081 1.00 95.62 91 GLU A N 1
ATOM 709 C CA . GLU A 1 91 ? -1.370 -2.025 -4.253 1.00 95.62 91 GLU A CA 1
ATOM 710 C C . GLU A 1 91 ? -1.537 -3.080 -5.350 1.00 95.62 91 GLU A C 1
ATOM 712 O O . GLU A 1 91 ? -0.699 -3.178 -6.243 1.00 95.62 91 GLU A O 1
ATOM 717 N N . ILE A 1 92 ? -2.666 -3.795 -5.369 1.00 94.19 92 ILE A N 1
ATOM 718 C CA . ILE A 1 92 ? -2.992 -4.751 -6.437 1.00 94.19 92 ILE A CA 1
ATOM 719 C C . ILE A 1 92 ? -3.023 -4.054 -7.805 1.00 94.19 92 ILE A C 1
ATOM 721 O O . ILE A 1 92 ? -2.487 -4.583 -8.780 1.00 94.19 92 ILE A O 1
ATOM 725 N N . HIS A 1 93 ? -3.617 -2.860 -7.896 1.00 93.12 93 HIS A N 1
ATOM 726 C CA . HIS A 1 93 ? -3.641 -2.102 -9.148 1.00 93.12 93 HIS A CA 1
ATOM 727 C C . HIS A 1 93 ? -2.226 -1.746 -9.630 1.00 93.12 93 HIS A C 1
ATOM 729 O O . HIS A 1 93 ? -1.903 -1.963 -10.799 1.00 93.12 93 HIS A O 1
ATOM 735 N N . SER A 1 94 ? -1.375 -1.260 -8.723 1.00 94.88 94 SER A N 1
ATOM 736 C CA . SER A 1 94 ? 0.023 -0.907 -9.006 1.00 94.88 94 SER A CA 1
ATOM 737 C C . SER A 1 94 ? 0.836 -2.127 -9.473 1.00 94.88 94 SER A C 1
ATOM 739 O O . SER A 1 94 ? 1.525 -2.062 -10.493 1.00 94.88 94 SER A O 1
ATOM 741 N N . ILE A 1 95 ? 0.655 -3.287 -8.830 1.00 95.81 95 ILE A N 1
ATOM 742 C CA . ILE A 1 95 ? 1.293 -4.550 -9.233 1.00 95.81 95 ILE A CA 1
ATOM 743 C C . ILE A 1 95 ? 0.907 -4.927 -10.669 1.00 95.81 95 ILE A C 1
ATOM 745 O O . ILE A 1 95 ? 1.759 -5.309 -11.473 1.00 95.81 95 ILE A O 1
ATOM 749 N N . LEU A 1 96 ? -0.375 -4.810 -11.028 1.00 95.12 96 LEU A N 1
ATOM 750 C CA . LEU A 1 96 ? -0.844 -5.148 -12.375 1.00 95.12 96 LEU A CA 1
ATOM 751 C C . LEU A 1 96 ? -0.351 -4.179 -13.446 1.00 95.12 96 LEU A C 1
ATOM 753 O O . LEU A 1 96 ? -0.136 -4.588 -14.587 1.00 95.12 96 LEU A O 1
ATOM 757 N N . GLU A 1 97 ? -0.168 -2.904 -13.110 1.00 93.19 97 GLU A N 1
ATOM 758 C CA . GLU A 1 97 ? 0.506 -1.955 -13.995 1.00 93.19 97 GLU A CA 1
ATOM 759 C C . GLU A 1 97 ? 1.960 -2.361 -14.237 1.00 93.19 97 GLU A C 1
ATOM 76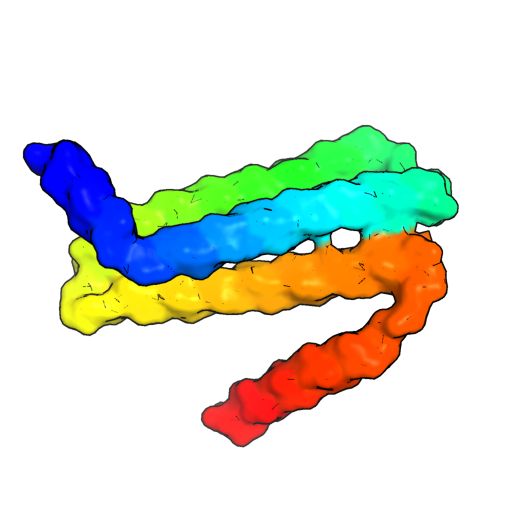1 O O . GLU A 1 97 ? 2.389 -2.393 -15.392 1.00 93.19 97 GLU A O 1
ATOM 766 N N . ASN A 1 98 ? 2.691 -2.746 -13.187 1.00 94.94 98 ASN A N 1
ATOM 767 C CA . ASN A 1 98 ? 4.067 -3.221 -13.325 1.00 94.94 98 ASN A CA 1
ATOM 768 C C . ASN A 1 98 ? 4.138 -4.488 -14.184 1.00 94.94 98 ASN A C 1
ATOM 770 O O . ASN A 1 98 ? 4.927 -4.534 -15.123 1.00 94.94 98 ASN A O 1
ATOM 774 N N . TYR A 1 99 ? 3.273 -5.479 -13.951 1.00 94.50 99 TYR A N 1
ATOM 775 C CA . TYR A 1 99 ? 3.211 -6.676 -14.798 1.00 94.50 99 TYR A CA 1
ATOM 776 C C . TYR A 1 99 ? 2.881 -6.354 -16.259 1.00 94.50 99 TYR A C 1
ATOM 778 O O . TYR A 1 99 ? 3.479 -6.934 -17.164 1.00 94.50 99 TYR A O 1
ATOM 786 N N . GLN A 1 100 ? 1.983 -5.402 -16.523 1.00 93.69 100 GLN A N 1
ATOM 787 C CA . GLN A 1 100 ? 1.707 -4.985 -17.897 1.00 93.69 100 GLN A CA 1
ATOM 788 C C . GLN A 1 100 ? 2.945 -4.371 -18.567 1.00 93.69 100 GLN A C 1
ATOM 790 O O . GLN A 1 100 ? 3.212 -4.669 -19.728 1.00 93.69 100 GLN A O 1
ATOM 795 N N . LYS A 1 101 ? 3.721 -3.551 -17.844 1.00 91.62 101 LYS A N 1
ATOM 796 C CA . LYS A 1 101 ? 4.985 -2.987 -18.350 1.00 91.62 101 LYS A CA 1
ATOM 797 C C . LYS A 1 101 ? 6.029 -4.061 -18.670 1.00 91.62 101 LYS A C 1
ATOM 799 O O . LYS A 1 101 ? 6.829 -3.871 -19.576 1.00 91.62 101 LYS A O 1
ATOM 804 N N . MET A 1 102 ? 5.996 -5.195 -17.970 1.00 93.06 102 MET A N 1
ATOM 805 C CA . MET A 1 102 ? 6.843 -6.357 -18.271 1.00 93.06 102 MET A CA 1
ATOM 806 C C . MET A 1 102 ? 6.341 -7.194 -19.464 1.00 93.06 102 MET A C 1
ATOM 808 O O . MET A 1 102 ? 6.990 -8.170 -19.826 1.00 93.06 102 MET A O 1
ATOM 812 N N . GLY A 1 103 ? 5.193 -6.851 -20.062 1.00 89.81 103 GLY A N 1
ATOM 813 C CA . GLY A 1 103 ? 4.624 -7.554 -21.216 1.00 89.81 103 GLY A CA 1
ATOM 814 C C . GLY A 1 103 ? 3.614 -8.658 -20.882 1.00 89.81 103 GLY A C 1
ATOM 815 O O . GLY A 1 103 ? 3.168 -9.356 -21.791 1.00 89.81 103 GLY A O 1
ATOM 816 N N . PHE A 1 104 ? 3.211 -8.825 -19.617 1.00 91.44 104 PHE A N 1
ATOM 817 C CA . PHE A 1 104 ? 2.170 -9.794 -19.256 1.00 91.44 104 PHE A CA 1
ATOM 818 C C . PHE A 1 104 ? 0.771 -9.297 -19.657 1.00 91.44 104 PHE A C 1
ATOM 820 O O . PHE A 1 104 ? 0.422 -8.130 -19.447 1.00 91.44 104 PHE A O 1
ATOM 827 N N . ASP A 1 105 ? -0.074 -10.200 -20.169 1.00 90.19 105 ASP A N 1
ATOM 828 C CA . ASP A 1 105 ? -1.484 -9.894 -20.434 1.00 90.19 105 ASP A CA 1
ATOM 829 C C . ASP A 1 105 ? -2.283 -9.831 -19.124 1.00 90.19 105 ASP A C 1
ATOM 831 O O . ASP A 1 105 ? -2.699 -10.840 -18.555 1.00 90.19 105 ASP A O 1
ATOM 835 N N . THR A 1 106 ? -2.520 -8.609 -18.650 1.00 89.44 106 THR A N 1
ATOM 836 C CA . THR A 1 106 ? -3.300 -8.338 -17.438 1.00 89.44 106 THR A CA 1
ATOM 837 C C . THR A 1 106 ? -4.761 -7.983 -17.726 1.00 89.44 106 THR A C 1
ATOM 839 O O . THR A 1 106 ? -5.500 -7.669 -16.791 1.00 89.44 106 THR A O 1
ATOM 842 N N . LYS A 1 107 ? -5.231 -8.055 -18.985 1.00 88.00 107 LYS A N 1
ATOM 843 C CA . LYS A 1 107 ? -6.575 -7.585 -19.384 1.00 88.00 107 LYS A CA 1
ATOM 844 C C . LYS A 1 107 ? -7.695 -8.247 -18.590 1.00 88.00 107 LYS A C 1
ATOM 846 O O . LYS A 1 107 ? -8.591 -7.555 -18.114 1.00 88.00 107 LYS A O 1
ATOM 851 N N . ARG A 1 108 ? -7.634 -9.572 -18.412 1.00 84.00 108 ARG A N 1
ATOM 852 C CA . ARG A 1 108 ? -8.653 -10.333 -17.662 1.00 84.00 108 ARG A CA 1
ATOM 853 C C . ARG A 1 108 ? -8.705 -9.916 -16.193 1.00 84.00 108 ARG A C 1
ATOM 855 O O . ARG A 1 108 ? -9.787 -9.697 -15.660 1.00 84.00 108 ARG A O 1
ATOM 862 N N . MET A 1 109 ? -7.542 -9.740 -15.568 1.00 87.31 109 MET A N 1
ATOM 863 C CA . MET A 1 109 ? -7.448 -9.325 -14.168 1.00 87.31 109 MET A CA 1
ATOM 864 C C . MET A 1 109 ? -7.935 -7.885 -13.976 1.00 87.31 109 MET A C 1
ATOM 866 O O . MET A 1 109 ? -8.715 -7.604 -13.072 1.00 87.31 109 MET A O 1
ATOM 870 N N . LYS A 1 110 ? -7.540 -6.972 -14.871 1.00 87.38 110 LYS A N 1
ATOM 871 C CA . LYS A 1 110 ? -8.010 -5.582 -14.858 1.00 87.38 110 LYS A CA 1
ATOM 872 C C . LYS A 1 110 ? -9.517 -5.485 -15.084 1.00 87.38 110 LYS A C 1
ATOM 874 O O . LYS A 1 110 ? -10.174 -4.695 -14.414 1.00 87.38 110 LYS A O 1
ATOM 879 N N . ALA A 1 111 ? -10.072 -6.300 -15.982 1.00 88.62 111 ALA A N 1
ATOM 880 C CA . ALA A 1 111 ? -11.513 -6.375 -16.201 1.00 88.62 111 ALA A CA 1
ATOM 881 C C . ALA A 1 111 ? -12.249 -6.856 -14.943 1.00 88.62 111 ALA A C 1
ATOM 883 O O . ALA A 1 111 ? -13.208 -6.214 -14.533 1.00 88.62 111 ALA A O 1
ATOM 884 N N . PHE A 1 112 ? -11.756 -7.912 -14.289 1.00 87.62 112 PHE A N 1
ATOM 885 C CA . PHE A 1 112 ? -12.311 -8.406 -13.027 1.00 87.62 112 PHE A CA 1
ATOM 886 C C . PHE A 1 112 ? -12.308 -7.332 -11.927 1.00 87.62 112 PHE A C 1
ATOM 888 O O . PHE A 1 112 ? -13.335 -7.060 -11.308 1.00 87.62 112 PHE A O 1
ATOM 895 N N . ILE A 1 113 ? -11.173 -6.658 -11.739 1.00 87.12 113 ILE A N 1
ATOM 896 C CA . ILE A 1 113 ? -11.025 -5.561 -10.775 1.00 87.12 113 ILE A CA 1
ATOM 897 C C . ILE A 1 113 ? -11.993 -4.418 -11.087 1.00 87.12 113 ILE A C 1
ATOM 899 O O . ILE A 1 113 ? -12.657 -3.903 -10.187 1.00 87.12 113 ILE A O 1
ATOM 903 N N . LYS A 1 114 ? -12.120 -4.047 -12.364 1.00 87.81 114 LYS A N 1
ATOM 904 C CA . LYS A 1 114 ? -13.061 -3.018 -12.806 1.00 87.81 114 LYS A CA 1
ATOM 905 C C . LYS A 1 114 ? -14.511 -3.418 -12.526 1.00 87.81 114 LYS A C 1
ATOM 907 O O . LYS A 1 114 ? -15.272 -2.590 -12.042 1.00 87.81 114 LYS A O 1
ATOM 912 N N . SER A 1 115 ? -14.885 -4.680 -12.740 1.00 88.88 115 SER A N 1
ATOM 913 C CA . SER A 1 115 ? -16.224 -5.178 -12.404 1.00 88.88 115 SER A CA 1
ATOM 914 C C . SER A 1 115 ? -16.538 -5.044 -10.913 1.00 88.88 115 SER A C 1
ATOM 916 O O . SER A 1 115 ? -17.641 -4.629 -10.565 1.00 88.88 115 SER A O 1
ATOM 918 N N . ILE A 1 116 ? -15.567 -5.320 -10.034 1.00 86.88 116 ILE A N 1
ATOM 919 C CA . ILE A 1 116 ? -15.723 -5.094 -8.589 1.00 86.88 116 ILE A CA 1
ATOM 920 C C . ILE A 1 116 ? -15.932 -3.601 -8.301 1.00 86.88 116 ILE A C 1
ATOM 922 O O . ILE A 1 116 ? -16.858 -3.239 -7.579 1.00 86.88 116 ILE A O 1
ATOM 926 N N . GLN A 1 117 ? -15.116 -2.719 -8.885 1.00 85.81 117 GLN A N 1
ATOM 927 C CA . GLN A 1 117 ? -15.262 -1.269 -8.697 1.00 85.81 117 GLN A CA 1
ATOM 928 C C . GLN A 1 117 ? -16.621 -0.750 -9.169 1.00 85.81 117 GLN A C 1
ATOM 930 O O . GLN A 1 117 ? -17.234 0.074 -8.493 1.00 85.81 117 GLN A O 1
ATOM 935 N N . ASP A 1 118 ? -17.085 -1.213 -10.327 1.00 89.62 118 ASP A N 1
ATOM 936 C CA . ASP A 1 118 ? -18.355 -0.794 -10.913 1.00 89.62 118 ASP A CA 1
ATOM 937 C C . ASP A 1 118 ? -19.540 -1.295 -10.075 1.00 89.62 118 ASP A C 1
ATOM 939 O O . ASP A 1 118 ? -20.504 -0.554 -9.872 1.00 89.62 118 ASP A O 1
ATOM 943 N N . TYR A 1 119 ? -19.444 -2.504 -9.510 1.00 86.50 119 TYR A N 1
ATOM 944 C CA . TYR A 1 119 ? -20.421 -3.019 -8.550 1.00 86.50 119 TYR A CA 1
ATOM 945 C C . TYR A 1 119 ? -20.482 -2.157 -7.280 1.00 86.50 119 TYR A C 1
ATOM 947 O O . TYR A 1 119 ? -21.559 -1.718 -6.880 1.00 86.50 119 TYR A O 1
ATOM 955 N N . LEU A 1 120 ? -19.327 -1.824 -6.694 1.00 81.12 120 LEU A N 1
ATOM 956 C CA . LEU A 1 120 ? -19.242 -0.954 -5.513 1.00 81.12 120 LEU A CA 1
ATOM 957 C C . LEU A 1 120 ? -19.742 0.475 -5.786 1.00 81.12 120 LEU A C 1
ATOM 959 O O . LEU A 1 120 ? -20.234 1.146 -4.882 1.00 81.12 120 LEU A O 1
ATOM 963 N N . LYS A 1 121 ? -19.635 0.962 -7.029 1.00 80.69 121 LYS A N 1
ATOM 964 C CA . LYS A 1 121 ? -20.170 2.271 -7.432 1.00 80.69 121 LYS A CA 1
ATOM 965 C C . LYS A 1 121 ? -21.684 2.265 -7.640 1.00 80.69 121 LYS A C 1
ATOM 967 O O . LYS A 1 121 ? -22.292 3.287 -7.361 1.00 80.69 121 LYS A O 1
ATOM 972 N N . LYS A 1 122 ? -22.268 1.160 -8.1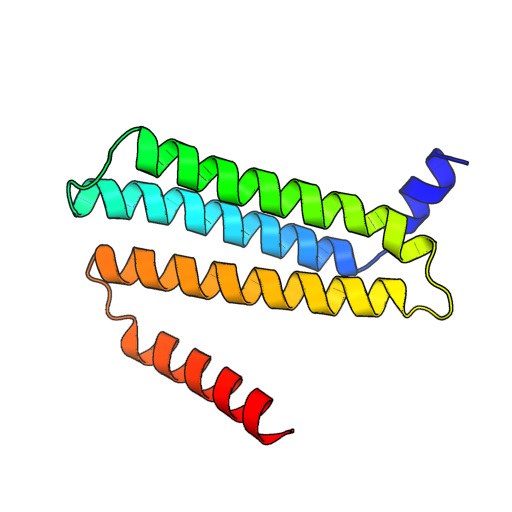17 1.00 73.44 122 LYS A N 1
ATOM 973 C CA . LYS A 1 122 ? -23.720 1.012 -8.339 1.00 73.44 122 LYS A CA 1
ATOM 974 C C . LYS A 1 122 ? -24.538 0.851 -7.057 1.00 73.44 122 LYS A C 1
ATOM 976 O O . LYS A 1 122 ? -25.738 1.077 -7.093 1.00 73.44 122 LYS A O 1
ATOM 981 N N . GLY A 1 123 ? -23.912 0.454 -5.949 1.00 58.16 123 GLY A N 1
ATOM 982 C CA . GLY A 1 123 ? -24.551 0.385 -4.629 1.00 58.16 123 GLY A CA 1
ATOM 983 C C . GLY A 1 123 ? -24.674 1.734 -3.904 1.00 58.16 123 GLY A C 1
ATOM 984 O O . GLY A 1 123 ? -24.902 1.731 -2.697 1.00 58.16 123 GLY A O 1
ATOM 985 N N . ARG A 1 124 ? -24.466 2.858 -4.606 1.00 48.00 124 ARG A N 1
ATOM 986 C CA . ARG A 1 124 ? -24.658 4.232 -4.126 1.00 48.00 124 ARG A CA 1
ATOM 987 C C . ARG A 1 124 ? -25.770 4.913 -4.902 1.00 48.00 124 ARG A C 1
ATOM 989 O O . ARG A 1 124 ? -25.779 4.748 -6.142 1.00 48.00 124 ARG A O 1
#

InterPro domains:
  IPR006480 Bacteriophage holin family [PF05105] (15-116)
  IPR006480 Bacteriophage holin family [TIGR01593] (8-110)

Radius of gyration: 17.22 Å; chains: 1; bounding box: 42×20×51 Å

pLDDT: mean 88.53, std 8.32, range [48.0, 97.12]

Secondary structure (DSSP, 8-state):
-HHHHHHHHHT-THHHHHHHHHHHHHHHHHHHHHHHHHTT---HHHHHHHHHHHHHHHHHHHHHHHHHHHSTTTHHHHHHHHHHHHHHHHHHHHHHHHHHHTT---HHHHHHHHHHHHHHHHT-

Foldseek 3Di:
DVVVLVVVLVPDPLVVLVVVLVVLLVLLLVLQCVLCVQLVNDDPVSNVVSVVVSVVLNVVLVVLSSVLVVDPDNVSVVVSVVSSVVSSLVSVVSSLVSVVSVVDPCPVVVVVSVVVVVVVVVVD